Protein AF-A0A2V8ZM80-F1 (afdb_monomer_lite)

Radius of gyration: 24.49 Å; chains: 1; bounding box: 58×42×55 Å

Sequence (138 aa):
MAQRRKQVFWRVDEHYEVWVPAAFYDRAKIIAEKGCFDFSDSDEDQRIMELPDADTSAVKREVRDWGWRPEDATVEVWSGGTELKGVAWMVEASLHEHGIRTHADVTQEGFQRIFVRPEDEHEAREIMHEIKNGTPPT

pLDDT: mean 73.45, std 16.7, range [37.44, 93.56]

Structure (mmCIF, N/CA/C/O backbone):
data_AF-A0A2V8ZM80-F1
#
_entry.id   AF-A0A2V8ZM80-F1
#
loop_
_atom_site.group_PDB
_atom_site.id
_atom_site.type_symbol
_atom_site.label_atom_id
_atom_site.label_alt_id
_atom_site.label_comp_id
_atom_site.label_asym_id
_atom_site.label_entity_id
_atom_site.label_seq_id
_atom_site.pdbx_PDB_ins_code
_atom_site.Cartn_x
_atom_site.Cartn_y
_atom_site.Cartn_z
_atom_site.occupancy
_atom_site.B_iso_or_equiv
_atom_site.auth_seq_id
_atom_site.auth_comp_id
_atom_site.auth_asym_id
_atom_site.auth_atom_id
_atom_site.pdbx_PDB_model_num
ATOM 1 N N . MET A 1 1 ? -38.366 -14.524 -32.962 1.00 37.44 1 MET A N 1
ATOM 2 C CA . MET A 1 1 ? -37.842 -13.140 -32.967 1.00 37.44 1 MET A CA 1
ATOM 3 C C . MET A 1 1 ? -36.518 -13.144 -32.217 1.00 37.44 1 MET A C 1
ATOM 5 O O . MET A 1 1 ? -36.518 -13.555 -31.068 1.00 37.44 1 MET A O 1
ATOM 9 N N . ALA A 1 2 ? -35.398 -12.805 -32.862 1.00 40.53 2 ALA A N 1
ATOM 10 C CA . ALA A 1 2 ? -34.063 -12.858 -32.255 1.00 40.53 2 ALA A CA 1
ATOM 11 C C . ALA A 1 2 ? -33.432 -11.456 -32.262 1.00 40.53 2 ALA A C 1
ATOM 13 O O . ALA A 1 2 ? -33.144 -10.899 -33.321 1.00 40.53 2 ALA A O 1
ATOM 14 N N . GLN A 1 3 ? -33.260 -10.883 -31.070 1.00 45.00 3 GLN A N 1
ATOM 15 C CA . GLN A 1 3 ? -32.680 -9.562 -30.836 1.00 45.00 3 GLN A CA 1
ATOM 16 C C . GLN A 1 3 ? -31.165 -9.614 -31.095 1.00 45.00 3 GLN A C 1
ATOM 18 O O . GLN A 1 3 ? -30.401 -10.113 -30.270 1.00 45.00 3 GLN A O 1
ATOM 23 N N . ARG A 1 4 ? -30.705 -9.097 -32.240 1.00 48.72 4 ARG A N 1
ATOM 24 C CA . ARG A 1 4 ? -29.270 -8.881 -32.488 1.00 48.72 4 ARG A CA 1
ATOM 25 C C . ARG A 1 4 ? -28.784 -7.717 -31.620 1.00 48.72 4 ARG A C 1
ATOM 27 O O . ARG A 1 4 ? -29.211 -6.580 -31.814 1.00 48.72 4 ARG A O 1
ATOM 34 N N . ARG A 1 5 ? -27.893 -7.997 -30.661 1.00 51.59 5 ARG A N 1
ATOM 35 C CA . ARG A 1 5 ? -27.149 -6.973 -29.908 1.00 51.59 5 ARG A CA 1
ATOM 36 C C . ARG A 1 5 ? -26.348 -6.128 -30.906 1.00 51.59 5 ARG A C 1
ATOM 38 O O . ARG A 1 5 ? -25.490 -6.660 -31.606 1.00 51.59 5 ARG A O 1
ATOM 45 N N . LYS A 1 6 ? -26.644 -4.829 -30.994 1.00 53.72 6 LYS A N 1
ATOM 46 C CA . LYS A 1 6 ? -25.825 -3.869 -31.744 1.00 53.72 6 LYS A CA 1
ATOM 47 C C . LYS A 1 6 ? -24.499 -3.707 -31.000 1.00 53.72 6 LYS A C 1
ATOM 49 O O . LYS A 1 6 ? -24.455 -3.022 -29.984 1.00 53.72 6 LYS A O 1
ATOM 54 N N . GLN A 1 7 ? -23.445 -4.369 -31.473 1.00 54.88 7 GLN A N 1
ATOM 55 C CA . GLN A 1 7 ? -22.082 -3.992 -31.109 1.00 54.88 7 GLN A CA 1
ATOM 56 C C . GLN A 1 7 ? -21.797 -2.633 -31.745 1.00 54.88 7 GLN A C 1
ATOM 58 O O . GLN A 1 7 ? -21.978 -2.458 -32.950 1.00 54.88 7 GLN A O 1
ATOM 63 N N . VAL A 1 8 ? -21.405 -1.667 -30.924 1.00 52.94 8 VAL A N 1
ATOM 64 C CA . VAL A 1 8 ? -20.963 -0.352 -31.379 1.00 52.94 8 VAL A CA 1
ATOM 65 C C . VAL A 1 8 ? -19.440 -0.409 -31.389 1.00 52.94 8 VAL A C 1
ATOM 67 O O . VAL A 1 8 ? -18.819 -0.454 -30.332 1.00 52.94 8 VAL A O 1
ATOM 70 N N . PHE A 1 9 ? -18.846 -0.500 -32.578 1.00 48.22 9 PHE A N 1
ATOM 71 C CA . PHE A 1 9 ? -17.406 -0.330 -32.751 1.00 48.22 9 PHE A CA 1
ATOM 72 C C . PHE A 1 9 ? -17.098 1.165 -32.699 1.00 48.22 9 PHE A C 1
ATOM 74 O O . PHE A 1 9 ? -17.566 1.923 -33.550 1.00 48.22 9 PHE A O 1
ATOM 81 N N . TRP A 1 10 ? -16.305 1.587 -31.721 1.00 41.19 10 TRP A N 1
ATOM 82 C CA . TRP A 1 10 ? -15.674 2.898 -31.744 1.00 41.19 10 TRP A CA 1
ATOM 83 C C . TRP A 1 10 ? -14.450 2.791 -32.657 1.00 41.19 10 TRP A C 1
ATOM 85 O O . TRP A 1 10 ? -13.495 2.093 -32.328 1.00 41.19 10 TRP A O 1
ATOM 95 N N . ARG A 1 11 ? -14.483 3.430 -33.833 1.00 46.41 11 ARG A N 1
ATOM 96 C CA . ARG A 1 11 ? -13.242 3.747 -34.552 1.00 46.41 11 ARG A CA 1
ATOM 97 C C . ARG A 1 11 ? -12.600 4.901 -33.796 1.00 46.41 11 ARG A C 1
ATOM 99 O O . ARG A 1 11 ? -13.047 6.035 -33.939 1.00 46.41 11 ARG A O 1
ATOM 106 N N . VAL A 1 12 ? -11.632 4.593 -32.946 1.00 53.94 12 VAL A N 1
ATOM 107 C CA . VAL A 1 12 ? -10.789 5.612 -32.327 1.00 53.94 12 VAL A CA 1
ATOM 108 C C . VAL A 1 12 ? -9.650 5.861 -33.311 1.00 53.94 12 VAL A C 1
ATOM 110 O O . VAL A 1 12 ? -8.858 4.963 -33.579 1.00 53.94 12 VAL A O 1
ATOM 113 N N . ASP A 1 13 ? -9.644 7.033 -33.942 1.00 49.28 13 ASP A N 1
ATOM 114 C CA . ASP A 1 13 ? -8.502 7.499 -34.733 1.00 49.28 13 ASP A CA 1
ATOM 115 C C . ASP A 1 13 ? -7.498 8.075 -33.726 1.00 49.28 13 ASP A C 1
ATOM 117 O O . ASP A 1 13 ? -7.595 9.230 -33.305 1.00 49.28 13 ASP A O 1
ATOM 121 N N . GLU A 1 14 ? -6.640 7.209 -33.187 1.00 59.53 14 GLU A N 1
ATOM 122 C CA . GLU A 1 14 ? -5.663 7.594 -32.171 1.00 59.53 14 GLU A CA 1
ATOM 123 C C . GLU A 1 14 ? -4.428 8.183 -32.855 1.00 59.53 14 GLU A C 1
ATOM 125 O O . GLU A 1 14 ? -3.569 7.473 -33.380 1.00 59.53 14 GLU A O 1
ATOM 130 N N . HIS A 1 15 ? -4.340 9.512 -32.859 1.00 64.56 15 HIS A N 1
ATOM 131 C CA . HIS A 1 15 ? -3.121 10.216 -33.231 1.00 64.56 15 HIS A CA 1
ATOM 132 C C . HIS A 1 15 ? -2.219 10.351 -32.005 1.00 64.56 15 HIS A C 1
ATOM 134 O O . HIS A 1 15 ? -2.570 11.021 -31.033 1.00 64.56 15 HIS A O 1
ATOM 140 N N . TYR A 1 16 ? -1.044 9.730 -32.068 1.00 67.19 16 TYR A N 1
ATOM 141 C CA . TYR A 1 16 ? -0.002 9.869 -31.057 1.00 67.19 16 TYR A CA 1
ATOM 142 C C . TYR A 1 16 ? 1.141 10.727 -31.593 1.00 67.19 16 TYR A C 1
ATOM 144 O O . TYR A 1 16 ? 1.614 10.524 -32.712 1.00 67.19 16 TYR A O 1
ATOM 152 N N . GLU A 1 17 ? 1.613 11.659 -30.769 1.00 79.62 17 GLU A N 1
ATOM 153 C CA . GLU A 1 17 ? 2.824 12.436 -31.024 1.00 79.62 17 GLU A CA 1
ATOM 154 C C . GLU A 1 17 ? 3.941 11.939 -30.107 1.00 79.62 17 GLU A C 1
ATOM 156 O O . GLU A 1 17 ? 3.771 11.837 -28.891 1.00 79.62 17 GLU A O 1
ATOM 161 N N . VAL A 1 18 ? 5.098 11.626 -30.690 1.00 78.06 18 VAL A N 1
ATOM 162 C CA . VAL A 1 18 ? 6.281 11.174 -29.951 1.00 78.06 18 VAL A CA 1
ATOM 163 C C . VAL A 1 18 ? 7.396 12.189 -30.150 1.00 78.06 18 VAL A C 1
ATOM 165 O O . VAL A 1 18 ? 7.803 12.473 -31.276 1.00 78.06 18 VAL A O 1
ATOM 168 N N . TRP A 1 19 ? 7.912 12.727 -29.047 1.00 85.31 19 TRP A N 1
ATOM 169 C CA . TRP A 1 19 ? 9.042 13.650 -29.067 1.00 85.31 19 TRP A CA 1
ATOM 170 C C . TRP A 1 19 ? 10.357 12.877 -29.085 1.00 85.31 19 TRP A C 1
ATOM 172 O O . TRP A 1 19 ? 10.590 12.002 -28.253 1.00 85.31 19 TRP A O 1
ATOM 182 N N . VAL A 1 20 ? 11.238 13.231 -30.020 1.00 87.12 20 VAL A N 1
ATOM 183 C CA . VAL A 1 20 ? 12.558 12.614 -30.174 1.00 87.12 20 VAL A CA 1
ATOM 184 C C . VAL A 1 20 ? 13.620 13.714 -30.138 1.00 87.12 20 VAL A C 1
ATOM 186 O O . VAL A 1 20 ? 13.444 14.738 -30.804 1.00 87.12 20 VAL A O 1
ATOM 189 N N . PRO A 1 21 ? 14.732 13.545 -29.394 1.00 89.56 21 PRO A N 1
ATOM 190 C CA . PRO A 1 21 ? 15.841 14.490 -29.447 1.00 89.56 21 PRO A CA 1
ATOM 191 C C . PRO A 1 21 ? 16.340 14.674 -30.885 1.00 89.56 21 PRO A C 1
ATOM 193 O O . PRO A 1 21 ? 16.481 13.697 -31.620 1.00 89.56 21 PRO A O 1
ATOM 196 N N . ALA A 1 22 ? 16.654 15.912 -31.276 1.00 83.75 22 ALA A N 1
ATOM 197 C CA . ALA A 1 22 ? 16.947 16.269 -32.670 1.00 83.75 22 ALA A CA 1
ATOM 198 C C . ALA A 1 22 ? 18.044 15.405 -33.324 1.00 83.75 22 ALA A C 1
ATOM 200 O O . ALA A 1 22 ? 17.951 15.083 -34.503 1.00 83.75 22 ALA A O 1
ATOM 201 N N . ALA A 1 23 ? 19.036 14.960 -32.545 1.00 89.88 23 ALA A N 1
ATOM 202 C CA . ALA A 1 23 ? 20.111 14.080 -33.009 1.00 89.88 23 ALA A CA 1
ATOM 203 C C . ALA A 1 23 ? 19.633 12.707 -33.530 1.00 89.88 23 ALA A C 1
ATOM 205 O O . ALA A 1 23 ? 20.371 12.034 -34.244 1.00 89.88 23 ALA A O 1
ATOM 206 N N . PHE A 1 24 ? 18.418 12.281 -33.176 1.00 84.31 24 PHE A N 1
ATOM 207 C CA . PHE A 1 24 ? 17.862 10.973 -33.531 1.00 84.31 24 PHE A CA 1
ATOM 208 C C . PHE A 1 24 ? 16.643 11.059 -34.455 1.00 84.31 24 PHE A C 1
ATOM 210 O O . PHE A 1 24 ? 16.048 10.023 -34.752 1.00 84.31 24 PHE A O 1
ATOM 217 N N . TYR A 1 25 ? 16.282 12.257 -34.930 1.00 88.12 25 TYR A N 1
ATOM 218 C CA . TYR A 1 25 ? 15.092 12.469 -35.758 1.00 88.12 25 TYR A CA 1
ATOM 219 C C . TYR A 1 25 ? 15.105 11.612 -37.030 1.00 88.12 25 TYR A C 1
ATOM 221 O O . TYR A 1 25 ? 14.153 10.876 -37.281 1.00 88.12 25 TYR A O 1
ATOM 229 N N . ASP A 1 26 ? 16.208 11.623 -37.783 1.00 84.56 26 ASP A N 1
ATOM 230 C CA . ASP A 1 26 ? 16.313 10.855 -39.029 1.00 84.56 26 ASP A CA 1
ATOM 231 C C . ASP A 1 26 ? 16.191 9.346 -38.782 1.00 84.56 26 ASP A C 1
ATOM 233 O O . ASP A 1 26 ? 15.510 8.635 -39.520 1.00 84.56 26 ASP A O 1
ATOM 237 N N . ARG A 1 27 ? 16.787 8.852 -37.688 1.00 81.94 27 ARG A N 1
ATOM 238 C CA . ARG A 1 27 ? 16.701 7.438 -37.302 1.00 81.94 27 ARG A CA 1
ATOM 239 C C . ARG A 1 27 ? 15.279 7.052 -36.893 1.00 81.94 27 ARG A C 1
ATOM 241 O O . ARG A 1 27 ? 14.795 6.009 -37.322 1.00 81.94 27 ARG A O 1
ATOM 248 N N . ALA A 1 28 ? 14.616 7.878 -36.086 1.00 83.12 28 ALA A N 1
ATOM 249 C CA . ALA A 1 28 ? 13.249 7.631 -35.637 1.00 83.12 28 ALA A CA 1
ATOM 250 C C . ALA A 1 28 ? 12.249 7.667 -36.801 1.00 83.12 28 ALA A C 1
ATOM 252 O O . ALA A 1 28 ? 11.395 6.788 -36.896 1.00 83.12 28 ALA A O 1
ATOM 253 N N . LYS A 1 29 ? 12.408 8.618 -37.730 1.00 83.88 29 LYS A N 1
ATOM 254 C CA . LYS A 1 29 ? 11.582 8.727 -38.936 1.00 83.88 29 LYS A CA 1
ATOM 255 C C . LYS A 1 29 ? 11.652 7.463 -39.795 1.00 83.88 29 LYS A C 1
ATOM 257 O O . LYS A 1 29 ? 10.619 6.933 -40.186 1.00 83.88 29 LYS A O 1
ATOM 262 N N . ILE A 1 30 ? 12.856 6.934 -40.020 1.00 82.00 30 ILE A N 1
ATOM 263 C CA . ILE A 1 30 ? 13.053 5.705 -40.805 1.00 82.00 30 ILE A CA 1
ATOM 264 C C . ILE A 1 30 ? 12.354 4.501 -40.158 1.00 82.00 30 ILE A C 1
ATOM 266 O O . ILE A 1 30 ? 11.782 3.679 -40.868 1.00 82.00 30 ILE A O 1
ATOM 270 N N . ILE A 1 31 ? 12.399 4.385 -38.828 1.00 78.81 31 ILE A N 1
ATOM 271 C CA . ILE A 1 31 ? 11.757 3.286 -38.086 1.00 78.81 31 ILE A CA 1
ATOM 272 C C . ILE A 1 31 ? 10.230 3.410 -38.146 1.00 78.81 31 ILE A C 1
ATOM 274 O O . ILE A 1 31 ? 9.543 2.418 -38.375 1.00 78.81 31 ILE A O 1
ATOM 278 N N . ALA A 1 32 ? 9.704 4.626 -37.985 1.00 77.75 32 ALA A N 1
ATOM 279 C CA . ALA A 1 32 ? 8.271 4.886 -38.058 1.00 77.75 32 ALA A CA 1
ATOM 280 C C . ALA A 1 32 ? 7.697 4.606 -39.459 1.00 77.75 32 ALA A C 1
ATOM 282 O O . ALA A 1 32 ? 6.632 4.009 -39.578 1.00 77.75 32 ALA A O 1
ATOM 283 N N . GLU A 1 33 ? 8.409 4.996 -40.522 1.00 78.56 33 GLU A N 1
ATOM 284 C CA . GLU A 1 33 ? 7.955 4.821 -41.910 1.00 78.56 33 GLU A CA 1
ATOM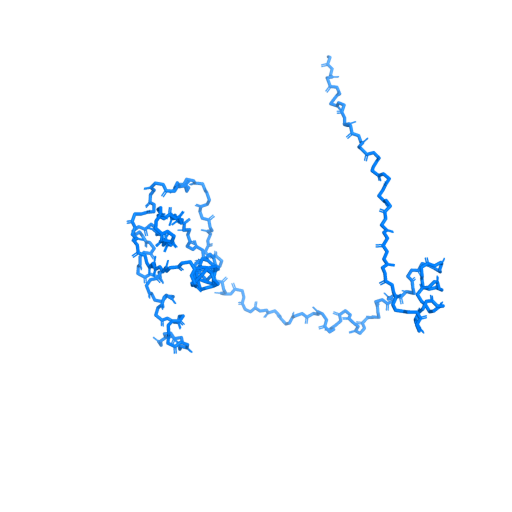 285 C C . GLU A 1 33 ? 8.081 3.379 -42.414 1.00 78.56 33 GLU A C 1
ATOM 287 O O . GLU A 1 33 ? 7.249 2.928 -43.200 1.00 78.56 33 GLU A O 1
ATOM 292 N N . LYS A 1 34 ? 9.114 2.643 -41.985 1.00 73.62 34 LYS A N 1
ATOM 293 C CA . LYS A 1 34 ? 9.328 1.259 -42.436 1.00 73.62 34 LYS A CA 1
ATOM 294 C C . LYS A 1 34 ? 8.400 0.249 -41.759 1.00 73.62 34 LYS A C 1
ATOM 296 O O . LYS A 1 34 ? 8.312 -0.878 -42.239 1.00 73.62 34 LYS A O 1
ATOM 301 N N . GLY A 1 35 ? 7.709 0.642 -40.683 1.00 61.53 35 GLY A N 1
ATOM 302 C CA . GLY A 1 35 ? 7.091 -0.312 -39.764 1.00 61.53 35 GLY A CA 1
ATOM 303 C C . GLY A 1 35 ? 8.174 -1.124 -39.048 1.00 61.53 35 GLY A C 1
ATOM 304 O O . GLY A 1 35 ? 9.329 -1.130 -39.471 1.00 61.53 35 GLY A O 1
ATOM 305 N N . CYS A 1 36 ? 7.835 -1.761 -37.926 1.00 52.28 36 CYS A N 1
ATOM 306 C CA . CYS A 1 36 ? 8.791 -2.549 -37.142 1.00 52.28 36 CYS A CA 1
ATOM 307 C C . CYS A 1 36 ? 9.722 -3.388 -38.033 1.00 52.28 36 CYS A C 1
ATOM 309 O O . CYS A 1 36 ? 9.262 -4.195 -38.840 1.00 52.28 36 CYS A O 1
ATOM 311 N N . PHE A 1 37 ? 11.031 -3.192 -37.843 1.00 48.94 37 PHE A N 1
ATOM 312 C CA . PHE A 1 37 ? 12.035 -4.209 -38.138 1.00 48.94 37 PHE A CA 1
ATOM 313 C C . PHE A 1 37 ? 11.539 -5.503 -37.497 1.00 48.94 37 PHE A C 1
ATOM 315 O O . PHE A 1 37 ? 11.064 -5.448 -36.356 1.00 48.94 37 PHE A O 1
ATOM 322 N N . ASP A 1 38 ? 11.554 -6.618 -38.231 1.00 50.97 38 ASP A N 1
ATOM 323 C CA . ASP A 1 38 ? 11.160 -7.876 -37.621 1.00 50.97 38 ASP A CA 1
ATOM 324 C C . ASP A 1 38 ? 12.027 -8.072 -36.371 1.00 50.97 38 ASP A C 1
ATOM 326 O O . ASP A 1 38 ? 13.253 -8.043 -36.394 1.00 50.97 38 ASP A O 1
ATOM 330 N N . PHE A 1 39 ? 11.375 -8.175 -35.224 1.00 48.53 39 PHE A N 1
ATOM 331 C CA . PHE A 1 39 ? 11.909 -9.019 -34.181 1.00 48.53 39 PHE A CA 1
ATOM 332 C C . PHE A 1 39 ? 11.494 -10.409 -34.637 1.00 48.53 39 PHE A C 1
ATOM 334 O O . PHE A 1 39 ? 10.506 -10.938 -34.133 1.00 48.53 39 PHE A O 1
ATOM 341 N N . SER A 1 40 ? 12.106 -10.921 -35.717 1.00 52.75 40 SER A N 1
ATOM 342 C CA . SER A 1 40 ? 11.983 -12.332 -36.052 1.00 52.75 40 SER A CA 1
ATOM 343 C C . SER A 1 40 ? 12.447 -13.063 -34.811 1.00 52.75 40 SER A C 1
ATOM 345 O O . SER A 1 40 ? 13.644 -13.145 -34.555 1.00 52.75 40 SER A O 1
ATOM 347 N N . ASP A 1 41 ? 11.461 -13.508 -34.047 1.00 50.06 41 ASP A N 1
ATOM 348 C CA . ASP A 1 41 ? 11.557 -14.353 -32.879 1.00 50.06 41 ASP A CA 1
ATOM 349 C C . ASP A 1 41 ? 12.348 -15.588 -33.317 1.00 50.06 41 ASP A C 1
ATOM 351 O O . ASP A 1 41 ? 11.819 -16.509 -33.940 1.00 50.06 41 ASP A O 1
ATOM 355 N N . SER A 1 42 ? 13.669 -15.519 -33.161 1.00 55.28 42 SER A N 1
ATOM 356 C CA . SER A 1 42 ? 14.545 -16.644 -33.441 1.00 55.28 42 SER A CA 1
ATOM 357 C C . SER A 1 42 ? 14.164 -17.738 -32.452 1.00 55.28 42 SER A C 1
ATOM 359 O O . SER A 1 42 ? 13.886 -17.439 -31.291 1.00 55.28 42 SER A O 1
ATOM 361 N N . ASP A 1 43 ? 14.196 -19.007 -32.863 1.00 54.81 43 ASP A N 1
ATOM 362 C CA . ASP A 1 43 ? 13.971 -20.141 -31.952 1.00 54.81 43 ASP A CA 1
ATOM 363 C C . ASP A 1 43 ? 14.871 -20.067 -30.692 1.00 54.81 43 ASP A C 1
ATOM 365 O O . ASP A 1 43 ? 14.559 -20.644 -29.650 1.00 54.81 43 ASP A O 1
ATOM 369 N N . GLU A 1 44 ? 15.996 -19.344 -30.764 1.00 56.59 44 GLU A N 1
ATOM 370 C CA . GLU A 1 44 ? 16.858 -19.062 -29.613 1.00 56.59 44 GLU A CA 1
ATOM 371 C C . GLU A 1 44 ? 16.254 -18.067 -28.612 1.00 56.59 44 GLU A C 1
ATOM 373 O O . GLU A 1 44 ? 16.375 -18.290 -27.407 1.00 56.59 44 GLU A O 1
ATOM 378 N N . ASP A 1 45 ? 15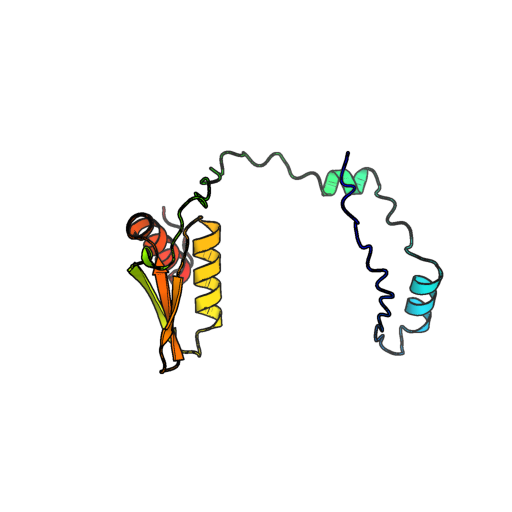.566 -17.022 -29.073 1.00 58.31 45 ASP A N 1
ATOM 379 C CA . ASP A 1 45 ? 14.925 -16.035 -28.195 1.00 58.31 45 ASP A CA 1
ATOM 380 C C . ASP A 1 45 ? 13.738 -16.664 -27.444 1.00 58.31 45 ASP A C 1
ATOM 382 O O . ASP A 1 45 ? 13.545 -16.403 -26.253 1.00 58.31 45 ASP A O 1
ATOM 386 N N . GLN A 1 46 ? 13.023 -17.600 -28.084 1.00 58.16 46 GLN A N 1
ATOM 387 C CA . GLN A 1 46 ? 11.973 -18.397 -27.435 1.00 58.16 46 GLN A CA 1
ATOM 388 C C . GLN A 1 46 ? 12.519 -19.265 -26.294 1.00 58.16 46 GLN A C 1
ATOM 390 O O . GLN A 1 46 ? 11.896 -19.339 -25.236 1.00 58.16 46 GLN A O 1
ATOM 395 N N . ARG A 1 47 ? 13.709 -19.862 -26.450 1.00 60.44 47 ARG A N 1
ATOM 396 C CA . ARG A 1 47 ? 14.353 -20.646 -25.378 1.00 60.44 47 ARG A CA 1
ATOM 397 C C . ARG A 1 47 ? 14.844 -19.796 -24.213 1.00 60.44 47 ARG A C 1
ATOM 399 O O . ARG A 1 47 ? 14.900 -20.288 -23.093 1.00 60.44 47 ARG A O 1
ATOM 406 N N . ILE A 1 48 ? 15.221 -18.540 -24.453 1.00 65.69 48 ILE A N 1
ATOM 407 C CA . ILE A 1 48 ? 15.627 -17.619 -23.378 1.00 65.69 48 ILE A CA 1
ATOM 408 C C . ILE A 1 48 ? 14.408 -17.206 -22.533 1.00 65.69 48 ILE A C 1
ATOM 410 O O . ILE A 1 48 ? 14.546 -16.943 -21.338 1.00 65.69 48 ILE A O 1
ATOM 414 N N . MET A 1 49 ? 13.217 -17.182 -23.139 1.00 63.75 49 MET A N 1
ATOM 415 C CA . MET A 1 49 ? 11.942 -16.855 -22.489 1.00 63.75 49 MET A CA 1
ATOM 416 C C . MET A 1 49 ? 11.243 -18.077 -21.863 1.00 63.75 49 MET A C 1
ATOM 418 O O . MET A 1 49 ? 10.280 -17.903 -21.112 1.00 63.75 49 MET A O 1
ATOM 422 N N . GLU A 1 50 ? 11.714 -19.300 -22.135 1.00 64.12 50 GLU A N 1
ATOM 423 C CA . GLU A 1 50 ? 11.273 -20.509 -21.434 1.00 64.12 50 GLU A CA 1
ATOM 424 C C . GLU A 1 50 ? 11.796 -20.480 -19.994 1.00 64.12 50 GLU A C 1
ATOM 426 O O . GLU A 1 50 ? 12.925 -20.867 -19.683 1.00 64.12 50 GLU A O 1
ATOM 431 N N . LEU A 1 51 ? 10.948 -19.994 -19.087 1.00 67.00 51 LEU A N 1
ATOM 432 C CA . LEU A 1 51 ? 11.173 -20.143 -17.658 1.00 67.00 51 LEU A CA 1
ATOM 433 C C . LEU A 1 51 ? 11.223 -21.645 -17.333 1.00 67.00 51 LEU A C 1
ATOM 435 O O . LEU A 1 51 ? 10.328 -22.377 -17.764 1.00 67.00 51 LEU A O 1
ATOM 439 N N . PRO A 1 52 ? 12.227 -22.121 -16.571 1.00 67.44 52 PRO A N 1
ATOM 440 C CA . PRO A 1 52 ? 12.197 -23.484 -16.058 1.00 67.44 52 PRO A CA 1
ATOM 441 C C . PRO A 1 52 ? 10.899 -23.664 -15.275 1.00 67.44 52 PRO A C 1
ATOM 443 O O . PRO A 1 52 ? 10.480 -22.715 -14.608 1.00 67.44 52 PRO A O 1
ATOM 446 N N . ASP A 1 53 ? 10.281 -24.847 -15.363 1.00 60.34 53 ASP A N 1
ATOM 447 C CA . ASP A 1 53 ? 9.071 -25.183 -14.612 1.00 60.34 53 ASP A CA 1
ATOM 448 C C . ASP A 1 53 ? 9.288 -24.819 -13.140 1.00 60.34 53 ASP A C 1
ATOM 450 O O . ASP A 1 53 ? 9.948 -25.533 -12.380 1.00 60.34 53 ASP A O 1
ATOM 454 N N . ALA A 1 54 ? 8.786 -23.645 -12.757 1.00 55.72 54 ALA A N 1
ATOM 455 C CA . ALA A 1 54 ? 8.778 -23.214 -11.383 1.00 55.72 54 ALA A CA 1
ATOM 456 C C . ALA A 1 54 ? 7.893 -24.227 -10.682 1.00 55.72 54 ALA A C 1
ATOM 458 O O . ALA A 1 54 ? 6.742 -24.412 -11.079 1.00 55.72 54 ALA A O 1
ATOM 459 N N . ASP A 1 55 ? 8.455 -24.914 -9.693 1.00 49.97 55 ASP A N 1
ATOM 460 C CA . ASP A 1 55 ? 7.716 -25.815 -8.830 1.00 49.97 55 ASP A CA 1
ATOM 461 C C . ASP A 1 55 ? 6.442 -25.087 -8.370 1.00 49.97 55 ASP A C 1
ATOM 463 O O . ASP A 1 55 ? 6.474 -24.150 -7.569 1.00 49.97 55 ASP A O 1
ATOM 467 N N . THR A 1 56 ? 5.309 -25.451 -8.975 1.00 50.28 56 THR A N 1
ATOM 468 C CA . THR A 1 56 ? 4.013 -24.769 -8.806 1.00 50.28 56 THR A CA 1
ATOM 469 C C . THR A 1 56 ? 3.413 -24.999 -7.418 1.00 50.28 56 THR A C 1
ATOM 471 O O . THR A 1 56 ? 2.270 -24.633 -7.156 1.00 50.28 56 THR A O 1
ATOM 474 N N . SER A 1 57 ? 4.206 -25.533 -6.487 1.00 47.91 57 SER A N 1
ATOM 475 C CA . SER A 1 57 ? 3.933 -25.540 -5.057 1.00 47.91 57 SER A CA 1
ATOM 476 C C . SER A 1 57 ? 3.843 -24.137 -4.432 1.00 47.91 57 SER A C 1
ATOM 478 O O . SER A 1 57 ? 3.558 -24.042 -3.236 1.00 47.91 57 SER A O 1
ATOM 480 N N . ALA A 1 58 ? 4.022 -23.043 -5.181 1.00 52.28 58 ALA A N 1
ATOM 481 C CA . ALA A 1 58 ? 3.462 -21.760 -4.769 1.00 52.28 58 ALA A CA 1
ATOM 482 C C . ALA A 1 58 ? 1.934 -21.903 -4.737 1.00 52.28 58 ALA A C 1
ATOM 484 O O . ALA A 1 58 ? 1.248 -21.712 -5.743 1.00 52.28 58 ALA A O 1
ATOM 485 N N . VAL A 1 59 ? 1.420 -22.311 -3.574 1.00 47.81 59 VAL A N 1
ATOM 486 C CA . VAL A 1 59 ? 0.001 -22.409 -3.256 1.00 47.81 59 VAL A CA 1
ATOM 487 C C . VAL A 1 59 ? -0.601 -21.056 -3.595 1.00 47.81 59 VAL A C 1
ATOM 489 O O . VAL A 1 59 ? -0.493 -20.101 -2.832 1.00 47.81 59 VAL A O 1
ATOM 492 N N . LYS A 1 60 ? -1.201 -20.954 -4.781 1.00 44.97 60 LYS A N 1
ATOM 493 C CA . LYS A 1 60 ? -2.021 -19.816 -5.162 1.00 44.97 60 LYS A CA 1
ATOM 494 C C . LYS A 1 60 ? -3.188 -19.862 -4.190 1.00 44.97 60 LYS A C 1
ATOM 496 O O . LYS A 1 60 ? -4.138 -20.615 -4.402 1.00 44.97 60 LYS A O 1
ATOM 501 N N . ARG A 1 61 ? -3.065 -19.154 -3.064 1.00 51.78 61 ARG A N 1
ATOM 502 C CA . ARG A 1 61 ? -4.156 -18.995 -2.112 1.00 51.78 61 ARG A CA 1
ATOM 503 C C . ARG A 1 61 ? -5.300 -18.446 -2.941 1.00 51.78 61 ARG A C 1
ATOM 505 O O . ARG A 1 61 ? -5.165 -17.388 -3.555 1.00 51.78 61 ARG A O 1
ATOM 512 N N . GLU A 1 62 ? -6.360 -19.238 -3.081 1.00 51.72 62 GLU A N 1
ATOM 513 C CA . GLU A 1 62 ? -7.534 -18.809 -3.820 1.00 51.72 62 GLU A CA 1
ATOM 514 C C . GLU A 1 62 ? -7.974 -17.497 -3.187 1.00 51.72 62 GLU A C 1
ATOM 516 O O . GLU A 1 62 ? -8.415 -17.471 -2.036 1.00 51.72 62 GLU A O 1
ATOM 521 N N . VAL A 1 63 ? -7.785 -16.397 -3.914 1.00 55.53 63 VAL A N 1
ATOM 522 C CA . VAL A 1 63 ? -8.300 -15.102 -3.504 1.00 55.53 63 VAL A CA 1
ATOM 523 C C . VAL A 1 63 ? -9.811 -15.273 -3.528 1.00 55.53 63 VAL A C 1
ATOM 525 O O . VAL A 1 63 ? -10.434 -15.273 -4.591 1.00 55.53 63 VAL A O 1
ATOM 528 N N . ARG A 1 64 ? -10.392 -15.549 -2.356 1.00 55.41 64 ARG A N 1
ATOM 529 C CA . ARG A 1 64 ? -11.829 -15.747 -2.161 1.00 55.41 64 ARG A CA 1
ATOM 530 C C . ARG A 1 64 ? -12.521 -14.403 -2.362 1.00 55.41 64 ARG A C 1
ATOM 532 O O . ARG A 1 64 ? -12.867 -13.714 -1.411 1.00 55.41 64 ARG A O 1
ATOM 539 N N . ASP A 1 65 ? -12.685 -14.020 -3.621 1.00 59.34 65 ASP A N 1
ATOM 540 C CA . ASP A 1 65 ? -13.247 -12.727 -4.019 1.00 59.34 65 ASP A CA 1
ATOM 541 C C . ASP A 1 65 ? -14.764 -12.667 -3.763 1.00 59.34 65 ASP A C 1
ATOM 543 O O . ASP A 1 65 ? -15.357 -11.608 -3.553 1.00 59.34 65 ASP A O 1
ATOM 547 N N . TRP A 1 66 ? -15.407 -13.835 -3.700 1.00 60.16 66 TRP A N 1
ATOM 548 C CA . TRP A 1 66 ? -16.831 -13.979 -3.430 1.00 60.16 66 TRP A CA 1
ATOM 549 C C . TRP A 1 66 ? -17.136 -13.705 -1.953 1.00 60.16 66 TRP A C 1
ATOM 551 O O . TRP A 1 66 ? -17.138 -14.613 -1.124 1.00 60.16 66 TRP A O 1
ATOM 561 N N . GLY A 1 67 ? -17.410 -12.442 -1.628 1.00 74.00 67 GLY A N 1
ATOM 562 C CA . GLY A 1 67 ? -17.835 -12.020 -0.291 1.00 74.00 67 GLY A CA 1
ATOM 563 C C . GLY A 1 67 ? -16.838 -11.139 0.453 1.00 74.00 67 GLY A C 1
ATOM 564 O O . GLY A 1 67 ? -16.957 -11.013 1.670 1.00 74.00 67 GLY A O 1
ATOM 565 N N . TRP A 1 68 ? -15.865 -10.531 -0.234 1.00 82.06 68 TRP A N 1
ATOM 566 C CA . TRP A 1 68 ? -15.078 -9.460 0.372 1.00 82.06 68 TRP A CA 1
ATOM 567 C C . TRP A 1 68 ? -15.931 -8.210 0.623 1.00 82.06 68 TRP A C 1
ATOM 569 O O . TRP A 1 68 ? -16.657 -7.759 -0.266 1.00 82.06 68 TRP A O 1
ATOM 579 N N . ARG A 1 69 ? -15.833 -7.652 1.833 1.00 83.88 69 ARG A N 1
ATOM 580 C CA . ARG A 1 69 ? -16.396 -6.350 2.187 1.00 83.88 69 ARG A CA 1
ATOM 581 C C . ARG A 1 69 ? -15.354 -5.517 2.929 1.00 83.88 69 ARG A C 1
ATOM 583 O O . ARG A 1 69 ? -14.716 -6.058 3.836 1.00 83.88 69 ARG A O 1
ATOM 590 N N . PRO A 1 70 ? -15.210 -4.221 2.604 1.00 83.62 70 PRO A N 1
ATOM 591 C CA . PRO A 1 70 ? -14.336 -3.318 3.349 1.00 83.62 70 PRO A CA 1
ATOM 592 C C . PRO A 1 70 ? -14.671 -3.288 4.842 1.00 83.62 70 PRO A C 1
ATOM 594 O O . PRO A 1 70 ? -13.773 -3.237 5.670 1.00 83.62 70 PRO A O 1
ATOM 597 N N . GLU A 1 71 ? -15.959 -3.395 5.186 1.00 87.12 71 GLU A N 1
ATOM 598 C CA . GLU A 1 71 ? -16.432 -3.348 6.575 1.00 87.12 71 GLU A CA 1
ATOM 599 C C . GLU A 1 71 ? -15.944 -4.525 7.439 1.00 87.12 71 GLU A C 1
ATOM 601 O O . GLU A 1 71 ? -15.900 -4.406 8.662 1.00 87.12 71 GLU A O 1
ATOM 606 N N . ASP A 1 72 ? -15.569 -5.651 6.822 1.00 87.19 72 ASP A N 1
ATOM 607 C CA . ASP A 1 72 ? -15.030 -6.812 7.540 1.00 87.19 72 ASP A CA 1
ATOM 608 C C . ASP A 1 72 ? -13.550 -6.618 7.917 1.00 87.19 72 ASP A C 1
ATOM 610 O O . ASP A 1 72 ? -13.006 -7.372 8.726 1.00 87.19 72 ASP A O 1
ATOM 614 N N . ALA A 1 73 ? -12.871 -5.637 7.312 1.00 90.06 73 ALA A N 1
ATOM 615 C CA . ALA A 1 73 ? -11.486 -5.311 7.610 1.00 90.06 73 ALA A CA 1
ATOM 616 C C . ALA A 1 73 ? -11.422 -4.360 8.814 1.00 90.06 73 ALA A C 1
ATOM 618 O O . ALA A 1 73 ? -11.450 -3.141 8.671 1.00 90.06 73 ALA A O 1
ATOM 619 N N . THR A 1 74 ? -11.362 -4.930 10.018 1.00 91.75 74 THR A N 1
ATOM 620 C CA . THR A 1 74 ? -11.426 -4.175 11.280 1.00 91.75 74 THR A CA 1
ATOM 621 C C . THR A 1 74 ? -10.092 -4.074 12.016 1.00 91.75 74 THR A C 1
ATOM 623 O O . THR A 1 74 ? -9.989 -3.325 12.987 1.00 91.75 74 THR A O 1
ATOM 626 N N . VAL A 1 75 ? -9.078 -4.849 11.621 1.00 92.50 75 VAL A N 1
ATOM 627 C CA . VAL A 1 75 ? -7.797 -4.918 12.338 1.00 92.50 75 VAL A CA 1
ATOM 628 C C . VAL A 1 75 ? -6.787 -3.982 11.695 1.00 92.50 75 VAL A C 1
ATOM 630 O O . VAL A 1 75 ? -6.379 -4.209 10.562 1.00 92.50 75 VAL A O 1
ATOM 633 N N . GLU A 1 76 ? -6.361 -2.948 12.422 1.00 93.56 76 GLU A N 1
ATOM 634 C CA . GLU A 1 76 ? -5.306 -2.034 11.971 1.00 93.56 76 GLU A CA 1
ATOM 635 C C . GLU A 1 76 ? -3.943 -2.740 12.002 1.00 93.56 76 GLU A C 1
ATOM 637 O O . GLU A 1 76 ? -3.493 -3.199 13.055 1.00 93.56 76 GLU A O 1
ATOM 642 N N . VAL A 1 77 ? -3.272 -2.801 10.851 1.00 92.25 77 VAL A N 1
ATOM 643 C CA . VAL A 1 77 ? -1.930 -3.401 10.710 1.00 92.25 77 VAL A CA 1
ATOM 644 C C . VAL A 1 77 ? -0.849 -2.368 10.429 1.00 92.25 77 VAL A C 1
ATOM 646 O O . VAL A 1 77 ? 0.327 -2.613 10.697 1.00 92.25 77 VAL A O 1
ATOM 649 N N . TRP A 1 78 ? -1.237 -1.196 9.929 1.00 92.12 78 TRP A N 1
ATOM 650 C CA . TRP A 1 78 ? -0.317 -0.103 9.662 1.00 92.12 78 TRP A CA 1
ATOM 651 C C . TRP A 1 78 ? -1.021 1.248 9.758 1.00 92.12 78 TRP A C 1
ATOM 653 O O . TRP A 1 78 ? -2.167 1.396 9.333 1.00 92.12 78 TRP A O 1
ATOM 663 N N . SER A 1 79 ? -0.301 2.248 10.257 1.00 90.31 79 SER A N 1
ATOM 664 C CA . SER A 1 79 ? -0.695 3.649 10.181 1.00 90.31 79 SER A CA 1
ATOM 665 C C . SER A 1 79 ? 0.520 4.550 9.982 1.00 90.31 79 SER A C 1
ATOM 667 O O . SER A 1 79 ? 1.610 4.284 10.492 1.00 90.31 79 SER A O 1
ATOM 669 N N . GLY A 1 80 ? 0.343 5.624 9.216 1.00 87.62 80 GLY A N 1
ATOM 670 C CA . GLY A 1 80 ? 1.418 6.559 8.901 1.00 87.62 80 GLY A CA 1
ATOM 671 C C . GLY A 1 80 ? 0.911 7.873 8.318 1.00 87.62 80 GLY A C 1
ATOM 672 O O . GLY A 1 80 ? -0.198 7.950 7.794 1.00 87.62 80 GLY A O 1
ATOM 673 N N . GLY A 1 81 ? 1.710 8.933 8.449 1.00 85.12 81 GLY A N 1
ATOM 674 C CA . GLY A 1 81 ? 1.388 10.256 7.907 1.00 85.12 81 GLY A CA 1
ATOM 675 C C . GLY A 1 81 ? 1.513 10.328 6.381 1.00 85.12 81 GLY A C 1
ATOM 676 O O . GLY A 1 81 ? 2.041 9.422 5.737 1.00 85.12 81 GLY A O 1
ATOM 677 N N . THR A 1 82 ? 1.084 11.449 5.792 1.00 74.50 82 THR A N 1
ATOM 678 C CA . THR A 1 82 ? 1.134 11.692 4.332 1.00 74.50 82 THR A CA 1
ATOM 679 C C . THR A 1 82 ? 2.555 11.597 3.755 1.00 74.50 82 THR A C 1
ATOM 681 O O . THR A 1 82 ? 2.740 11.197 2.606 1.00 74.50 82 THR A O 1
ATOM 684 N N . GLU A 1 83 ? 3.574 11.903 4.557 1.00 76.94 83 GLU A N 1
ATOM 685 C CA . GLU A 1 83 ? 4.994 11.731 4.214 1.00 76.94 83 GLU A CA 1
ATOM 686 C C . GLU A 1 83 ? 5.405 10.270 3.956 1.00 76.94 83 GLU A C 1
ATOM 688 O O . GLU A 1 83 ? 6.387 10.019 3.261 1.00 76.94 83 GLU A O 1
ATOM 693 N N . LEU A 1 84 ? 4.619 9.303 4.440 1.00 79.62 84 LEU A N 1
ATOM 694 C CA . LEU A 1 84 ? 4.836 7.865 4.276 1.00 79.62 84 LEU A CA 1
ATOM 695 C C . LEU A 1 84 ? 3.912 7.235 3.226 1.00 79.62 84 LEU A C 1
ATOM 697 O O . LEU A 1 84 ? 3.765 6.015 3.195 1.00 79.62 84 LEU A O 1
ATOM 701 N N . LYS A 1 85 ? 3.323 8.027 2.319 1.00 77.38 85 LYS A N 1
ATOM 702 C CA . LYS A 1 85 ? 2.428 7.516 1.264 1.00 77.38 85 LYS A CA 1
ATOM 703 C C . LYS A 1 85 ? 3.066 6.410 0.406 1.00 77.38 85 LYS A C 1
ATOM 70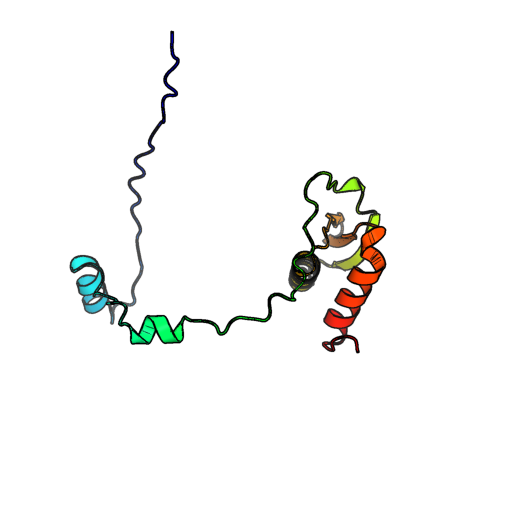5 O O . LYS A 1 85 ? 2.384 5.476 0.001 1.00 77.38 85 LYS A O 1
ATOM 710 N N . GLY A 1 86 ? 4.377 6.489 0.158 1.00 82.00 86 GLY A N 1
ATOM 711 C CA . GLY A 1 86 ? 5.116 5.432 -0.546 1.00 82.00 86 GLY A CA 1
ATOM 712 C C . GLY A 1 86 ? 5.211 4.123 0.248 1.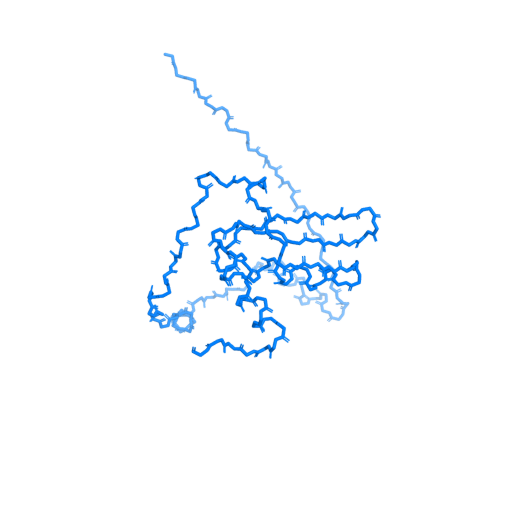00 82.00 86 GLY A C 1
ATOM 713 O O . GLY A 1 86 ? 5.120 3.046 -0.333 1.00 82.00 86 GLY A O 1
ATOM 714 N N . VAL A 1 87 ? 5.329 4.211 1.576 1.00 85.56 87 VAL A N 1
ATOM 715 C CA . VAL A 1 87 ? 5.344 3.045 2.473 1.00 85.56 87 VAL A CA 1
ATOM 716 C C . VAL A 1 87 ? 3.949 2.435 2.573 1.00 85.56 87 VAL A C 1
ATOM 718 O O . VAL A 1 87 ? 3.831 1.219 2.521 1.00 85.56 87 VAL A O 1
ATOM 721 N N . ALA A 1 88 ? 2.901 3.261 2.638 1.00 86.81 88 ALA A N 1
ATOM 722 C CA . ALA A 1 88 ? 1.517 2.791 2.630 1.00 86.81 88 ALA A CA 1
ATOM 723 C C . ALA A 1 88 ? 1.222 1.933 1.391 1.00 86.81 88 ALA A C 1
ATOM 725 O O . ALA A 1 88 ? 0.752 0.808 1.517 1.00 86.81 88 ALA A O 1
ATOM 726 N N . TRP A 1 89 ? 1.595 2.432 0.206 1.00 86.50 89 TRP A N 1
ATOM 727 C CA . TRP A 1 89 ? 1.454 1.691 -1.049 1.00 86.50 89 TRP A CA 1
ATOM 728 C C . TRP A 1 89 ? 2.220 0.364 -1.033 1.00 86.50 89 TRP A C 1
ATOM 730 O O . TRP A 1 89 ? 1.694 -0.666 -1.444 1.00 86.50 89 TRP A O 1
ATOM 740 N N . MET A 1 90 ? 3.463 0.374 -0.545 1.00 88.94 90 MET A N 1
ATOM 741 C CA . MET A 1 90 ? 4.281 -0.836 -0.442 1.00 88.94 90 MET A CA 1
ATOM 742 C C . MET A 1 90 ? 3.655 -1.872 0.503 1.00 88.94 90 MET A C 1
ATOM 744 O O . MET A 1 90 ? 3.658 -3.062 0.193 1.00 88.94 90 MET A O 1
ATOM 748 N N . VAL A 1 91 ? 3.089 -1.430 1.629 1.00 90.25 91 VAL A N 1
ATOM 749 C CA . VAL A 1 91 ? 2.370 -2.296 2.574 1.00 90.25 91 VAL A CA 1
ATOM 750 C C . VAL A 1 91 ? 1.126 -2.900 1.921 1.00 90.25 91 VAL A C 1
ATOM 752 O O . VAL A 1 91 ? 0.936 -4.111 1.990 1.00 90.25 91 VAL A O 1
ATOM 755 N N . GLU A 1 92 ? 0.308 -2.092 1.240 1.00 90.69 92 GLU A N 1
ATOM 756 C CA . GLU A 1 92 ? -0.877 -2.584 0.524 1.00 90.69 92 GLU A CA 1
ATOM 757 C C . GLU A 1 92 ? -0.512 -3.602 -0.561 1.00 90.69 92 GLU A C 1
ATOM 759 O O . GLU A 1 92 ? -1.149 -4.650 -0.655 1.00 90.69 92 GLU A O 1
ATOM 764 N N . ALA A 1 93 ? 0.534 -3.326 -1.344 1.00 88.50 93 ALA A N 1
ATOM 765 C CA . ALA A 1 93 ? 1.017 -4.234 -2.379 1.00 88.50 93 ALA A CA 1
ATOM 766 C C . ALA A 1 93 ? 1.493 -5.569 -1.787 1.00 88.50 93 ALA A C 1
ATOM 768 O O . ALA A 1 93 ? 1.077 -6.625 -2.258 1.00 88.50 93 ALA A O 1
ATOM 769 N N . SER A 1 94 ? 2.284 -5.525 -0.712 1.00 88.88 94 SER A N 1
ATOM 770 C CA . SER A 1 94 ? 2.819 -6.729 -0.062 1.00 88.88 94 SER A CA 1
ATOM 771 C C . SER A 1 94 ? 1.701 -7.607 0.506 1.00 88.88 94 SER A C 1
ATOM 773 O O . SER A 1 94 ? 1.696 -8.819 0.309 1.00 88.88 94 SER A O 1
ATOM 775 N N . LEU A 1 95 ? 0.710 -7.004 1.170 1.00 90.62 95 LEU A N 1
ATOM 776 C CA . LEU A 1 95 ? -0.455 -7.728 1.688 1.00 90.62 95 LEU A CA 1
ATOM 777 C C . LEU A 1 95 ? -1.276 -8.348 0.549 1.00 90.62 95 LEU A C 1
ATOM 779 O O . LEU A 1 95 ? -1.688 -9.505 0.632 1.00 90.62 95 LEU A O 1
ATOM 783 N N . HIS A 1 96 ? -1.455 -7.612 -0.548 1.00 89.25 96 HIS A N 1
ATOM 784 C CA . HIS A 1 96 ? -2.187 -8.093 -1.712 1.00 89.25 96 HIS A CA 1
ATOM 785 C C . HIS A 1 96 ? -1.498 -9.274 -2.413 1.00 89.25 96 HIS A C 1
ATOM 787 O O . HIS A 1 96 ? -2.180 -10.206 -2.841 1.00 89.25 96 HIS A O 1
ATOM 793 N N . GLU A 1 97 ? -0.165 -9.271 -2.505 1.00 87.31 97 GLU A N 1
ATOM 794 C CA . GLU A 1 97 ? 0.624 -10.384 -3.056 1.00 87.31 97 GLU A CA 1
ATOM 795 C C . GLU A 1 97 ? 0.442 -11.681 -2.258 1.00 87.31 97 GLU A C 1
ATOM 797 O O . GLU A 1 97 ? 0.380 -12.762 -2.843 1.00 87.31 97 GLU A O 1
ATOM 802 N N . HIS A 1 98 ? 0.242 -11.568 -0.944 1.00 85.19 98 HIS A N 1
ATOM 803 C CA . HIS A 1 98 ? -0.059 -12.695 -0.057 1.00 85.19 98 HIS A CA 1
ATOM 804 C C . HIS A 1 98 ? -1.554 -13.072 -0.046 1.00 85.19 98 HIS A C 1
ATOM 806 O O . HIS A 1 98 ? -1.991 -13.947 0.698 1.00 85.19 98 HIS A O 1
ATOM 812 N N . GLY A 1 99 ? -2.370 -12.436 -0.893 1.00 84.88 99 GLY A N 1
ATOM 813 C CA . GLY A 1 99 ? -3.806 -12.696 -0.986 1.00 84.88 99 GLY A CA 1
ATOM 814 C C . GLY A 1 99 ? -4.627 -12.088 0.154 1.00 84.88 99 GLY A C 1
ATOM 815 O O . GLY A 1 99 ? -5.816 -12.393 0.267 1.00 84.88 99 GLY A O 1
ATOM 816 N N . ILE A 1 100 ? -4.029 -11.213 0.967 1.00 89.00 100 ILE A N 1
ATOM 817 C CA . ILE A 1 100 ? -4.706 -10.505 2.052 1.00 89.00 100 ILE A CA 1
ATOM 818 C C . ILE A 1 100 ? -5.374 -9.259 1.477 1.00 89.00 100 ILE A C 1
ATOM 820 O O . ILE A 1 100 ? -4.745 -8.408 0.844 1.00 89.00 100 ILE A O 1
ATOM 824 N N . ARG A 1 101 ? -6.683 -9.139 1.698 1.00 88.88 101 ARG A N 1
ATOM 825 C CA . ARG A 1 101 ? -7.437 -7.953 1.288 1.00 88.88 101 ARG A CA 1
ATOM 826 C C . ARG A 1 101 ? -7.343 -6.874 2.356 1.00 88.88 101 ARG A C 1
ATOM 828 O O . ARG A 1 101 ? -7.556 -7.139 3.538 1.00 88.88 101 ARG A O 1
ATOM 835 N N . THR A 1 102 ? -7.106 -5.650 1.909 1.00 89.56 102 THR A N 1
ATOM 836 C CA . THR A 1 102 ? -6.979 -4.483 2.774 1.00 89.56 102 THR A CA 1
ATOM 837 C C . THR A 1 102 ? -8.106 -3.487 2.544 1.00 89.56 102 THR A C 1
ATOM 839 O O . THR A 1 102 ? -8.704 -3.412 1.469 1.00 89.56 102 THR A O 1
ATOM 842 N N . HIS A 1 103 ? -8.383 -2.695 3.570 1.00 91.00 103 HIS A N 1
ATOM 843 C CA . HIS A 1 103 ? -9.159 -1.471 3.476 1.00 91.00 103 HIS A CA 1
ATOM 844 C C . HIS A 1 103 ? -8.306 -0.331 4.025 1.00 91.00 103 HIS A C 1
ATOM 846 O O . HIS A 1 103 ? -7.766 -0.447 5.124 1.00 91.00 103 HIS A O 1
ATOM 852 N N . ALA A 1 104 ? -8.157 0.749 3.261 1.00 88.25 104 ALA A N 1
ATOM 853 C CA . ALA A 1 104 ? -7.423 1.921 3.706 1.00 88.25 104 ALA A CA 1
ATOM 854 C C . ALA A 1 104 ? -8.361 3.093 3.977 1.00 88.25 104 ALA A C 1
ATOM 856 O O . ALA A 1 104 ? -9.159 3.468 3.117 1.00 88.25 104 ALA A O 1
ATOM 857 N N . ASP A 1 105 ? -8.184 3.703 5.145 1.00 87.38 105 ASP A N 1
ATOM 858 C CA . ASP A 1 105 ? -8.839 4.947 5.523 1.00 87.38 105 ASP A CA 1
ATOM 859 C C . ASP A 1 105 ? -7.810 6.065 5.631 1.00 87.38 105 ASP A C 1
ATOM 861 O O . ASP A 1 105 ? -6.742 5.912 6.229 1.00 87.38 105 ASP A O 1
ATOM 865 N N . VAL A 1 106 ? -8.158 7.222 5.075 1.00 83.69 106 VAL A N 1
ATOM 866 C CA . VAL A 1 106 ? -7.379 8.452 5.220 1.00 83.69 106 VAL A CA 1
ATOM 867 C C . VAL A 1 106 ? -8.110 9.353 6.204 1.00 83.69 106 VAL A C 1
ATOM 869 O O . VAL A 1 106 ? -9.218 9.820 5.937 1.00 83.69 106 VAL A O 1
ATOM 872 N N . THR A 1 107 ? -7.502 9.602 7.361 1.00 78.81 107 THR A N 1
ATOM 873 C CA . THR A 1 107 ? -8.047 10.539 8.344 1.00 78.81 107 THR A CA 1
ATOM 874 C C . THR A 1 107 ? -7.909 11.979 7.848 1.00 78.81 107 THR A C 1
ATOM 876 O O . THR A 1 107 ? -7.049 12.305 7.029 1.00 78.81 107 THR A O 1
ATOM 879 N N . GLN A 1 108 ? -8.737 12.881 8.382 1.00 69.62 108 GLN A N 1
ATOM 880 C CA . GLN A 1 108 ? -8.721 14.309 8.022 1.00 69.62 108 GLN A CA 1
ATOM 881 C C . GLN A 1 108 ? -7.379 15.003 8.320 1.00 69.62 108 GLN A C 1
ATOM 883 O O . GLN A 1 108 ? -7.076 16.041 7.743 1.00 69.62 108 GLN A O 1
ATOM 888 N N . GLU A 1 109 ? -6.563 14.408 9.190 1.00 72.25 109 GLU A N 1
ATOM 889 C CA . GLU A 1 109 ? -5.220 14.869 9.549 1.00 72.25 109 GLU A CA 1
ATOM 890 C C . GLU A 1 109 ? -4.136 14.376 8.569 1.00 72.25 109 GLU A C 1
ATOM 892 O O . GLU A 1 109 ? -2.952 14.630 8.771 1.00 72.25 109 GLU A O 1
ATOM 897 N N . GLY A 1 110 ? -4.525 13.670 7.501 1.00 76.25 110 GLY A N 1
ATOM 898 C CA . GLY A 1 110 ? -3.607 13.150 6.488 1.00 76.25 110 GLY A CA 1
ATOM 899 C C . GLY A 1 110 ? -2.869 11.880 6.911 1.00 76.25 110 GLY A C 1
ATOM 900 O O . GLY A 1 110 ? -1.862 11.536 6.287 1.00 76.25 110 GLY A O 1
ATOM 901 N N . PHE A 1 111 ? -3.339 11.181 7.949 1.00 82.38 111 PHE A N 1
ATOM 902 C CA . PHE A 1 111 ? -2.827 9.856 8.292 1.00 82.38 111 PHE A CA 1
ATOM 903 C C . PHE A 1 111 ? -3.592 8.794 7.516 1.00 82.38 111 PHE A C 1
ATOM 905 O O . PHE A 1 111 ? -4.821 8.763 7.537 1.00 82.38 111 PHE A O 1
ATOM 912 N N . GLN A 1 112 ? -2.863 7.907 6.855 1.00 88.75 112 GLN A N 1
ATOM 913 C CA . GLN A 1 112 ? -3.425 6.719 6.238 1.00 88.75 112 GLN A CA 1
ATOM 914 C C . GLN A 1 112 ? -3.315 5.557 7.221 1.00 88.75 112 GLN A C 1
ATOM 916 O O . GLN A 1 112 ? -2.286 5.381 7.877 1.00 88.75 112 GLN A O 1
ATOM 921 N N . ARG A 1 113 ? -4.385 4.776 7.330 1.00 90.75 113 ARG A N 1
ATOM 922 C CA . ARG A 1 113 ? -4.458 3.553 8.127 1.00 90.75 113 ARG A CA 1
ATOM 923 C C . ARG A 1 113 ? -4.869 2.409 7.224 1.00 90.75 113 ARG A C 1
ATOM 925 O O . ARG A 1 113 ? -5.736 2.597 6.378 1.00 90.75 113 ARG A O 1
ATOM 932 N N . ILE A 1 114 ? -4.244 1.255 7.401 1.00 92.06 114 ILE A N 1
ATOM 933 C CA . ILE A 1 114 ? -4.517 0.047 6.627 1.00 92.06 114 ILE A CA 1
ATOM 934 C C . ILE A 1 114 ? -5.087 -0.996 7.577 1.00 92.06 114 ILE A C 1
ATOM 936 O O . ILE A 1 114 ? -4.474 -1.332 8.596 1.00 92.06 114 ILE A O 1
ATOM 940 N N . PHE A 1 115 ? -6.255 -1.504 7.211 1.00 93.50 115 PHE A N 1
ATOM 941 C CA . PHE A 1 115 ? -6.997 -2.511 7.942 1.00 93.50 115 PHE A CA 1
ATOM 942 C C . PHE A 1 115 ? -7.076 -3.813 7.152 1.00 93.50 115 PHE A C 1
ATOM 944 O O . PHE A 1 115 ? -7.173 -3.800 5.924 1.00 93.50 115 PHE A O 1
ATOM 951 N N . VAL A 1 116 ? -7.078 -4.934 7.866 1.00 92.44 116 VAL A N 1
ATOM 952 C CA . VAL A 1 116 ? -7.279 -6.286 7.327 1.00 92.44 116 VAL A CA 1
ATOM 953 C C . VAL A 1 116 ? -8.393 -6.996 8.084 1.00 92.44 116 VAL A C 1
ATOM 955 O O . VAL A 1 116 ? -8.838 -6.553 9.150 1.00 92.44 116 VAL A O 1
ATOM 958 N N . ARG A 1 117 ? -8.855 -8.117 7.532 1.00 91.12 117 ARG A N 1
ATOM 959 C CA . ARG A 1 117 ? -9.786 -9.001 8.231 1.00 91.12 117 ARG A CA 1
ATOM 960 C C . ARG A 1 117 ? -9.111 -9.629 9.452 1.00 91.12 117 ARG A C 1
ATOM 962 O O . ARG A 1 117 ? -7.935 -9.975 9.369 1.00 91.12 117 ARG A O 1
ATOM 969 N N . PRO A 1 118 ? -9.850 -9.867 10.549 1.00 90.31 118 PRO A N 1
ATOM 970 C CA . PRO A 1 118 ? -9.316 -10.580 11.709 1.00 90.31 118 PRO A CA 1
ATOM 971 C C . PRO A 1 118 ? -8.701 -11.945 11.371 1.00 90.31 118 PRO A C 1
ATOM 973 O O . PRO A 1 118 ? -7.726 -12.351 11.991 1.00 90.31 118 PRO A O 1
ATOM 976 N N . GLU A 1 119 ? -9.247 -12.639 10.369 1.00 88.62 119 GLU A N 1
ATOM 977 C CA . GLU A 1 119 ? -8.752 -13.944 9.904 1.00 88.62 119 GLU A CA 1
ATOM 978 C C . GLU A 1 119 ? -7.320 -13.883 9.351 1.00 88.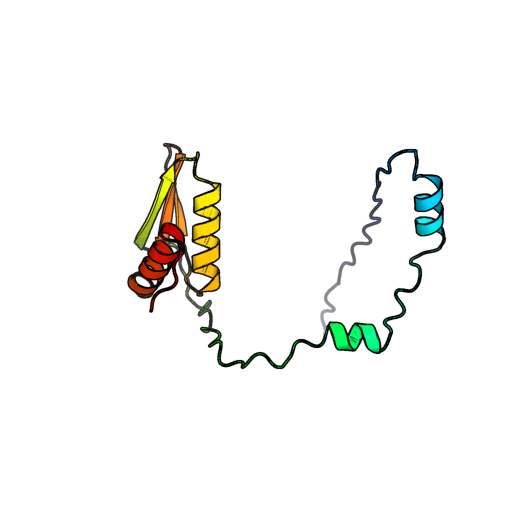62 119 GLU A C 1
ATOM 980 O O . GLU A 1 119 ? -6.573 -14.850 9.480 1.00 88.62 119 GLU A O 1
ATOM 985 N N . ASP A 1 120 ? -6.930 -12.739 8.785 1.00 88.56 120 ASP A N 1
ATOM 986 C CA . ASP A 1 120 ? -5.631 -12.531 8.148 1.00 88.56 120 ASP A CA 1
ATOM 987 C C . ASP A 1 120 ? -4.659 -11.747 9.057 1.00 88.56 120 ASP A C 1
ATOM 989 O O . ASP A 1 120 ? -3.550 -11.426 8.638 1.00 88.56 120 ASP A O 1
ATOM 993 N N . GLU A 1 121 ? -5.034 -11.432 10.308 1.00 90.94 121 GLU A N 1
ATOM 994 C CA . GLU A 1 121 ? -4.225 -10.604 11.221 1.00 90.94 121 GLU A CA 1
ATOM 995 C C . GLU A 1 121 ? -2.819 -11.174 11.439 1.00 90.94 121 GLU A C 1
ATOM 997 O O . GLU A 1 121 ? -1.838 -10.432 11.383 1.00 90.94 121 GLU A O 1
ATOM 1002 N N . HIS A 1 122 ? -2.718 -12.475 11.722 1.00 89.12 122 HIS A N 1
ATOM 1003 C CA . HIS A 1 122 ? -1.435 -13.112 12.013 1.00 89.12 122 HIS A CA 1
ATOM 1004 C C . HIS A 1 122 ? -0.488 -12.999 10.814 1.00 89.12 122 HIS A C 1
ATOM 1006 O O . HIS A 1 122 ? 0.623 -12.496 10.946 1.00 89.12 122 HIS A O 1
ATOM 1012 N N . GLU A 1 123 ? -0.969 -13.400 9.639 1.00 89.19 123 GLU A N 1
ATOM 1013 C CA . GLU A 1 123 ? -0.222 -13.369 8.380 1.00 89.19 123 GLU A CA 1
ATOM 1014 C C . GLU A 1 123 ? 0.166 -11.929 8.004 1.00 89.19 123 GLU A C 1
ATOM 1016 O O . GLU A 1 123 ? 1.324 -11.645 7.701 1.00 89.19 123 GLU A O 1
ATOM 1021 N N . ALA A 1 124 ? -0.761 -10.977 8.152 1.00 90.56 124 ALA A N 1
ATOM 1022 C CA . ALA A 1 124 ? -0.494 -9.564 7.911 1.00 90.56 124 ALA A CA 1
ATOM 1023 C C . ALA A 1 124 ? 0.579 -9.001 8.856 1.00 90.56 124 ALA A C 1
ATOM 1025 O O . ALA A 1 124 ? 1.435 -8.231 8.423 1.00 90.56 124 ALA A O 1
ATOM 1026 N N . ARG A 1 125 ? 0.576 -9.379 10.142 1.00 91.19 125 ARG A N 1
ATOM 1027 C CA . ARG A 1 125 ? 1.606 -8.942 11.100 1.00 91.19 125 ARG A CA 1
ATOM 1028 C C . ARG A 1 125 ? 2.985 -9.509 10.770 1.00 91.19 125 ARG A C 1
ATOM 1030 O O . ARG A 1 125 ? 3.969 -8.795 10.966 1.00 91.19 125 ARG A O 1
ATOM 1037 N N . GLU A 1 126 ? 3.067 -10.739 10.272 1.00 90.25 126 GLU A N 1
ATOM 1038 C CA . GLU A 1 126 ? 4.339 -11.323 9.833 1.00 90.25 126 GLU A CA 1
ATOM 1039 C C . GLU A 1 126 ? 4.901 -10.588 8.616 1.00 90.25 126 GLU A C 1
ATOM 1041 O O . GLU A 1 126 ? 6.060 -10.173 8.641 1.00 90.25 126 GLU A O 1
ATOM 1046 N N . ILE A 1 127 ? 4.059 -10.287 7.625 1.00 87.56 127 ILE A N 1
ATOM 1047 C CA . ILE A 1 127 ? 4.442 -9.471 6.462 1.00 87.56 127 ILE A CA 1
ATOM 1048 C C . ILE A 1 127 ? 4.902 -8.077 6.911 1.00 87.56 127 ILE A C 1
ATOM 1050 O O . ILE A 1 127 ? 5.936 -7.577 6.472 1.00 87.56 127 ILE A O 1
ATOM 1054 N N . MET A 1 128 ? 4.191 -7.447 7.851 1.00 89.00 128 MET A N 1
ATOM 1055 C CA . MET A 1 128 ? 4.605 -6.155 8.409 1.00 89.00 128 MET A CA 1
ATOM 1056 C C . MET A 1 128 ? 5.960 -6.223 9.125 1.00 89.00 128 MET A C 1
ATOM 1058 O O . MET A 1 128 ? 6.742 -5.268 9.073 1.00 89.00 128 MET A O 1
ATOM 1062 N N . HIS A 1 129 ? 6.246 -7.333 9.804 1.00 87.12 129 HIS A N 1
ATOM 1063 C CA . HIS A 1 129 ? 7.532 -7.566 10.447 1.00 87.12 129 HIS A CA 1
ATOM 1064 C C . HIS A 1 129 ? 8.653 -7.756 9.416 1.00 87.12 129 HIS A C 1
ATOM 1066 O O . HIS A 1 129 ? 9.739 -7.201 9.596 1.00 87.12 129 HIS A O 1
ATOM 1072 N N . GLU A 1 130 ? 8.386 -8.471 8.323 1.00 84.06 130 GLU A N 1
ATOM 1073 C CA . GLU A 1 130 ? 9.314 -8.632 7.203 1.00 84.06 130 GLU A CA 1
ATOM 1074 C C . GLU A 1 130 ? 9.623 -7.289 6.536 1.00 84.06 130 GLU A C 1
ATOM 1076 O O . GLU A 1 130 ? 10.789 -6.930 6.403 1.00 84.06 130 GLU A O 1
ATOM 1081 N N . ILE A 1 131 ? 8.603 -6.485 6.227 1.00 84.44 131 ILE A N 1
ATOM 1082 C CA . ILE A 1 131 ? 8.774 -5.148 5.637 1.00 84.44 131 ILE A CA 1
ATOM 1083 C C . ILE A 1 131 ? 9.635 -4.251 6.534 1.00 84.44 131 ILE A C 1
ATOM 1085 O O . ILE A 1 131 ? 10.478 -3.495 6.050 1.00 84.44 131 ILE A O 1
ATOM 1089 N N . LYS A 1 132 ? 9.430 -4.317 7.854 1.00 81.56 132 LYS A N 1
ATOM 1090 C CA . LYS A 1 132 ? 10.169 -3.488 8.811 1.00 81.56 132 LYS A CA 1
ATOM 1091 C C . LYS A 1 132 ? 11.632 -3.911 8.950 1.00 81.56 132 LYS A C 1
ATOM 1093 O O . LYS A 1 132 ? 12.490 -3.049 9.129 1.00 81.56 132 LYS A O 1
ATOM 1098 N N . ASN A 1 133 ? 11.904 -5.213 8.924 1.00 77.25 133 ASN A N 1
ATOM 1099 C CA . ASN A 1 133 ? 13.219 -5.759 9.262 1.00 77.25 133 ASN A CA 1
ATOM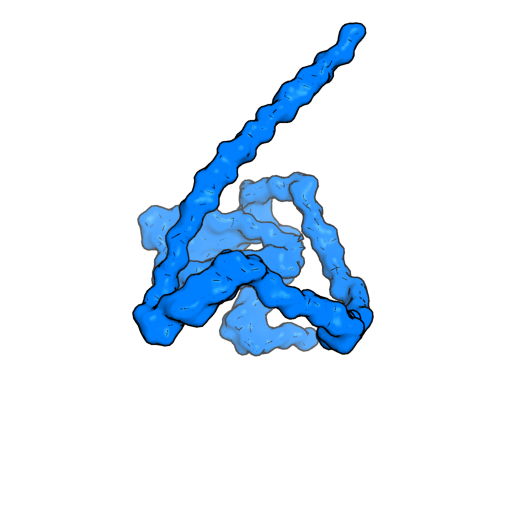 1100 C C . ASN A 1 133 ? 14.031 -6.221 8.042 1.00 77.25 133 ASN A C 1
ATOM 1102 O O . ASN A 1 133 ? 15.225 -6.476 8.178 1.00 77.25 133 ASN A O 1
ATOM 1106 N N . GLY A 1 134 ? 13.413 -6.317 6.863 1.00 70.62 134 GLY A N 1
ATOM 1107 C CA . GLY A 1 134 ? 14.043 -6.793 5.630 1.00 70.62 134 GLY A CA 1
ATOM 1108 C C . GLY A 1 134 ? 14.523 -8.247 5.702 1.00 70.62 134 GLY A C 1
ATOM 1109 O O . GLY A 1 134 ? 15.415 -8.632 4.949 1.00 70.62 134 GLY A O 1
ATOM 1110 N N . THR A 1 135 ? 13.988 -9.040 6.634 1.00 52.31 135 THR A N 1
ATOM 1111 C CA . THR A 1 135 ? 14.379 -10.437 6.871 1.00 52.31 135 THR A CA 1
ATOM 1112 C C . THR A 1 135 ? 13.149 -11.341 6.823 1.00 52.31 135 THR A C 1
ATOM 1114 O O . THR A 1 135 ? 12.227 -11.088 7.607 1.00 52.31 135 THR A O 1
ATOM 1117 N N . PRO A 1 136 ? 13.139 -12.391 5.978 1.00 44.31 136 PRO A N 1
ATOM 1118 C CA . PRO A 1 136 ? 12.037 -13.347 5.937 1.00 44.31 136 PRO A CA 1
ATOM 1119 C C . PRO A 1 136 ? 11.970 -14.166 7.242 1.00 44.31 136 PRO A C 1
ATOM 1121 O O . PRO A 1 136 ? 13.016 -14.411 7.861 1.00 44.31 136 PRO A O 1
ATOM 1124 N N . PRO A 1 137 ? 10.770 -14.581 7.688 1.00 49.78 137 PRO A N 1
ATOM 1125 C CA . PRO A 1 137 ? 10.617 -15.470 8.840 1.00 49.78 137 PRO A CA 1
ATOM 1126 C C . PRO A 1 137 ? 11.242 -16.853 8.566 1.00 49.78 137 PRO A C 1
ATOM 1128 O O . PRO A 1 137 ? 11.344 -17.284 7.418 1.00 49.78 137 PRO A O 1
ATOM 1131 N N . THR A 1 138 ? 11.724 -17.510 9.630 1.00 42.12 138 THR A N 1
ATOM 1132 C CA . THR A 1 138 ? 12.447 -18.803 9.588 1.00 42.12 138 THR A CA 1
ATOM 1133 C C . THR A 1 138 ? 11.535 -19.983 9.864 1.00 42.12 138 THR A C 1
ATOM 1135 O O . THR A 1 138 ? 10.624 -19.822 10.706 1.00 42.12 138 THR A O 1
#

Secondary structure (DSSP, 8-state):
---------------------GGGHHHHHHHHHH--------HHHHHHH------TTS-------TT--GGG--EEEEEE-GGGHHHHHHHHHHHHHTT--EEEEE-TTS-EEEEE-GGGHHHHHHHHHHHHHS----

Foldseek 3Di:
DDDDDDDDDDPDPDDDDDDDPPVCVVVVVVPVVVDDDDPVCPVVVVVVVPDDPDPVVPPPPPLCPPDDDQVQFDAWQDKDAQVCVVVVVVLCVLCVVVSWDWDWDQDPRRMITITTHPVCNVVSNQSVVCSVPVDHDD